Protein AF-A0A1S8WUV9-F1 (afdb_monomer)

pLDDT: mean 85.28, std 10.09, range [52.31, 95.44]

Nearest PDB structures (foldseek):
  9bz0-assembly1_f  TM=7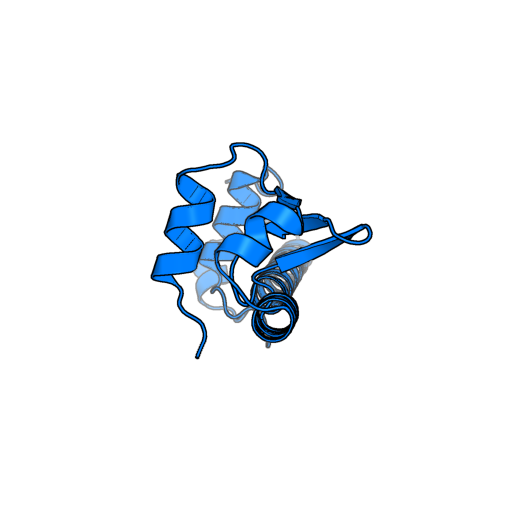.498E-01  e=1.099E-08  Homo sapiens
  9er2-assembly1_Q  TM=7.281E-01  e=6.781E-08  Homo sapiens
  8ycm-assembly1_A  TM=7.587E-01  e=2.654E-07  Homo sapiens
  9fd2-assembly1_g  TM=7.298E-01  e=7.507E-07  Homo sapiens
  8tew-assembly1_U  TM=1.871E-01  e=4.452E+00  Human herpesvirus 5 strain AD169

Secondary structure (DSSP, 8-state):
---HHHHHHHHHHT-SSSEEEHHHHHTT--HHHHHHHHHTTSEEEEETTEEEE--TTHHHHHHHHHHHHHHHHHHHHTSTTS---HHHHHTS---TT-TT-HHHHHHHHHHTTSS--

Mean predicted aligned error: 8.78 Å

Foldseek 3Di:
DDDPVVLVCCCPPPDPAQKDFQVVCVVPDDPVVVVVCCVQVQWDDPDVRMTGGDDGCVVLVVQLLVLLLVLVQVVLVPDPVSDDDPVRQQVDDSDPSVVVHNVVNVVVCCVVVVDDD

InterPro domains:
  IPR018865 Inactive serine/threonine-protein kinase 19-like [PF10494] (5-92)
  IPR018865 Inactive serine/threonine-protein kinase 19-like [PTHR15243] (5-115)

Solvent-accessible surface area (backbone atoms only — not comparable to full-atom values): 6836 Å² total; per-residue (Å²): 132,91,61,66,67,71,50,50,50,52,59,75,72,75,43,97,54,61,56,49,44,48,75,67,45,56,77,79,39,54,74,71,52,49,52,48,35,38,74,44,30,30,28,43,82,75,50,97,59,32,28,33,61,48,55,68,45,42,66,60,51,53,50,24,52,55,44,24,45,50,34,52,51,53,59,31,68,69,31,96,79,57,60,77,58,70,74,58,51,74,76,49,83,62,53,96,58,26,78,73,47,69,66,53,42,52,51,52,30,44,76,66,67,77,41,82,135

Structure (mmCIF, N/CA/C/O backbone):
data_AF-A0A1S8WUV9-F1
#
_entry.id   AF-A0A1S8WUV9-F1
#
loop_
_atom_site.group_PDB
_atom_site.id
_atom_site.type_symbol
_atom_site.label_atom_id
_atom_site.label_alt_id
_atom_site.label_comp_id
_atom_site.label_asym_id
_atom_site.label_entity_id
_atom_site.label_seq_id
_atom_site.pdbx_PDB_ins_code
_atom_site.Cartn_x
_atom_site.Cartn_y
_atom_site.Cartn_z
_atom_site.occupancy
_atom_site.B_iso_or_equiv
_atom_site.auth_seq_id
_atom_site.auth_comp_id
_atom_site.auth_asym_id
_atom_site.auth_atom_id
_atom_site.pdbx_PDB_model_num
ATOM 1 N N . MET A 1 1 ? 9.181 -14.902 -15.966 1.00 52.84 1 MET A N 1
ATOM 2 C CA . MET A 1 1 ? 9.145 -14.943 -14.488 1.00 52.84 1 MET A CA 1
ATOM 3 C C . MET A 1 1 ? 9.756 -13.646 -13.969 1.00 52.84 1 MET A C 1
ATOM 5 O O . MET A 1 1 ? 10.713 -13.187 -14.578 1.00 52.84 1 MET A O 1
ATOM 9 N N . PHE A 1 2 ? 9.156 -13.004 -12.962 1.00 62.50 2 PHE A N 1
ATOM 10 C CA . PHE A 1 2 ? 9.683 -11.765 -12.370 1.00 62.50 2 PHE A CA 1
ATOM 11 C C . PHE A 1 2 ? 10.893 -12.100 -11.487 1.00 62.50 2 PHE A C 1
ATOM 13 O O . PHE A 1 2 ? 10.764 -12.934 -10.595 1.00 62.50 2 PHE A O 1
ATOM 20 N N . ASP A 1 3 ? 12.041 -11.479 -11.757 1.00 77.94 3 ASP A N 1
ATOM 21 C CA . ASP A 1 3 ? 13.289 -11.677 -11.010 1.00 77.94 3 ASP A CA 1
ATOM 22 C C . ASP A 1 3 ? 13.454 -10.550 -9.978 1.00 77.94 3 ASP A C 1
ATOM 24 O O . ASP A 1 3 ? 13.805 -9.412 -10.309 1.00 77.94 3 ASP A O 1
ATOM 28 N N . SER A 1 4 ? 13.120 -10.859 -8.724 1.00 72.94 4 SER A N 1
ATOM 29 C CA . SER A 1 4 ? 13.114 -9.909 -7.609 1.00 72.94 4 SER A CA 1
ATOM 30 C C . SER A 1 4 ? 14.509 -9.472 -7.173 1.00 72.94 4 SER A C 1
ATOM 32 O O . SER A 1 4 ? 14.679 -8.330 -6.742 1.00 72.94 4 SER A O 1
ATOM 34 N N . GLU A 1 5 ? 15.504 -10.352 -7.272 1.00 78.12 5 GLU A N 1
ATOM 35 C CA . GLU A 1 5 ? 16.860 -10.064 -6.795 1.00 78.12 5 GLU A CA 1
ATOM 36 C C . GLU A 1 5 ? 17.554 -9.074 -7.726 1.00 78.12 5 GLU A C 1
ATOM 38 O O . GLU A 1 5 ? 18.085 -8.055 -7.278 1.00 78.12 5 GLU A O 1
ATOM 43 N N . ARG A 1 6 ? 17.433 -9.302 -9.039 1.00 75.81 6 ARG A N 1
ATOM 44 C CA . ARG A 1 6 ? 17.979 -8.404 -10.062 1.00 75.81 6 ARG A CA 1
ATOM 45 C C . ARG A 1 6 ? 17.316 -7.028 -10.064 1.00 75.81 6 ARG A C 1
ATOM 47 O O . ARG A 1 6 ? 17.963 -6.033 -10.370 1.00 75.81 6 ARG A O 1
ATOM 54 N N . PHE A 1 7 ? 16.027 -6.948 -9.737 1.00 68.62 7 PHE A N 1
ATOM 55 C CA . PHE A 1 7 ? 15.343 -5.662 -9.602 1.00 68.62 7 PHE A CA 1
ATOM 56 C C . PHE A 1 7 ? 15.867 -4.885 -8.389 1.00 68.62 7 PHE A C 1
ATOM 58 O O . PHE A 1 7 ? 16.201 -3.708 -8.505 1.00 68.62 7 PHE A O 1
ATOM 65 N N . THR A 1 8 ? 15.992 -5.559 -7.243 1.00 70.00 8 THR A N 1
ATOM 66 C CA . THR A 1 8 ? 16.409 -4.945 -5.975 1.00 70.00 8 THR A CA 1
ATOM 67 C C . THR A 1 8 ? 17.834 -4.391 -6.045 1.00 70.00 8 THR A C 1
ATOM 69 O O . THR A 1 8 ? 18.080 -3.298 -5.536 1.00 70.00 8 THR A O 1
ATOM 72 N N . SER A 1 9 ? 18.759 -5.074 -6.729 1.00 71.19 9 SER A N 1
ATOM 73 C CA . SER A 1 9 ? 20.134 -4.582 -6.898 1.00 71.19 9 SER A CA 1
ATOM 74 C C . SER A 1 9 ? 20.198 -3.246 -7.648 1.00 71.19 9 SER A C 1
ATOM 76 O O . SER A 1 9 ? 20.933 -2.352 -7.237 1.00 71.19 9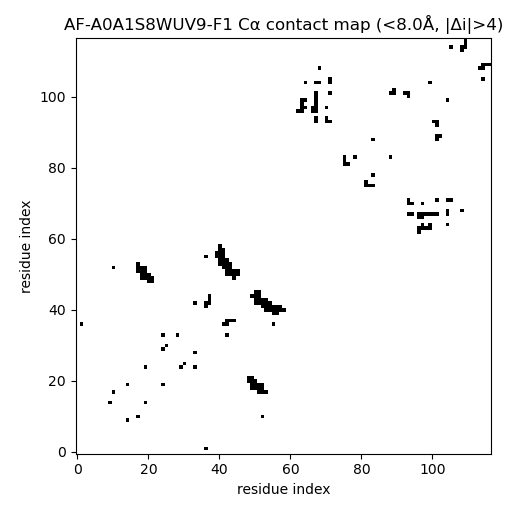 SER A O 1
ATOM 78 N N . ILE A 1 10 ? 19.366 -3.053 -8.676 1.00 68.94 10 ILE A N 1
ATOM 79 C CA . ILE A 1 10 ? 19.289 -1.798 -9.442 1.00 68.94 10 ILE A CA 1
ATOM 80 C C . ILE A 1 10 ? 18.740 -0.657 -8.579 1.00 68.94 10 ILE A C 1
ATOM 82 O O . ILE A 1 10 ? 19.283 0.448 -8.608 1.00 68.94 10 ILE A O 1
ATOM 86 N N . VAL A 1 11 ? 17.692 -0.923 -7.784 1.00 65.38 11 VAL A N 1
ATOM 87 C CA . VAL A 1 11 ? 17.104 0.077 -6.870 1.00 65.38 11 VAL A CA 1
ATOM 88 C C . VAL A 1 11 ? 18.134 0.570 -5.855 1.00 65.38 11 VAL A C 1
ATOM 90 O O . VAL A 1 11 ? 18.174 1.756 -5.541 1.00 65.38 11 VAL A O 1
ATOM 93 N N . LEU A 1 12 ? 18.955 -0.343 -5.332 1.00 64.31 12 LEU A N 1
ATOM 94 C CA . LEU A 1 12 ? 19.887 -0.050 -4.247 1.00 64.31 12 LEU A CA 1
ATOM 95 C C . LEU A 1 12 ? 21.223 0.535 -4.724 1.00 64.31 12 LEU A C 1
ATOM 97 O O . LEU A 1 12 ? 21.838 1.286 -3.970 1.00 64.31 12 LEU A O 1
ATOM 101 N N . MET A 1 13 ? 21.683 0.206 -5.938 1.00 60.97 13 MET A N 1
ATOM 102 C CA . MET A 1 13 ? 23.035 0.564 -6.386 1.00 60.97 13 MET A CA 1
ATOM 103 C C . MET A 1 13 ? 23.131 1.848 -7.220 1.00 60.97 13 MET A C 1
ATOM 105 O O . MET A 1 13 ? 24.174 2.493 -7.156 1.00 60.97 13 MET A O 1
ATOM 109 N N . GLU A 1 14 ? 22.101 2.257 -7.976 1.00 54.47 14 GLU A N 1
ATOM 110 C CA . GLU A 1 14 ? 22.301 3.304 -9.000 1.00 54.47 14 GLU A CA 1
ATOM 111 C C . GLU A 1 14 ? 21.500 4.603 -8.845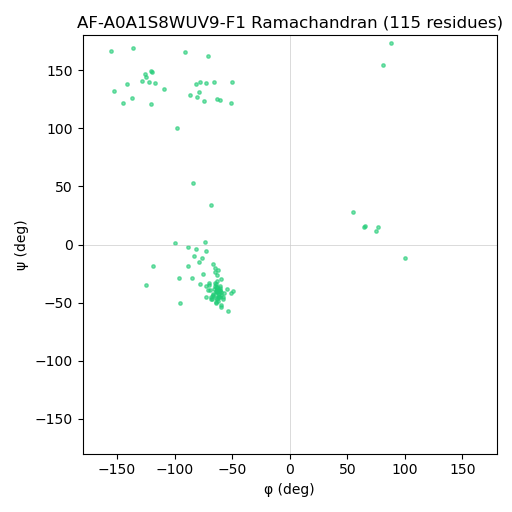 1.00 54.47 14 GLU A C 1
ATOM 113 O O . GLU A 1 14 ? 21.932 5.608 -9.410 1.00 54.47 14 GLU A O 1
ATOM 118 N N . GLN A 1 15 ? 20.407 4.681 -8.072 1.00 53.31 15 GLN A N 1
ATOM 119 C CA . GLN A 1 15 ? 19.710 5.964 -7.896 1.00 53.31 15 GLN A CA 1
ATOM 120 C C . GLN A 1 15 ? 19.112 6.196 -6.502 1.00 53.31 15 GLN A C 1
ATOM 122 O O . GLN A 1 15 ? 18.188 5.518 -6.068 1.00 53.31 15 GLN A O 1
ATOM 127 N N . ARG A 1 16 ? 19.547 7.286 -5.849 1.00 52.31 16 ARG A N 1
ATOM 128 C CA . ARG A 1 16 ? 18.822 7.899 -4.715 1.00 52.31 16 ARG A CA 1
ATOM 129 C C . ARG A 1 16 ? 17.460 8.474 -5.124 1.00 52.31 16 ARG A C 1
ATOM 131 O O . ARG A 1 16 ? 16.600 8.676 -4.273 1.00 52.31 16 ARG A O 1
ATOM 138 N N . ALA A 1 17 ? 17.262 8.749 -6.412 1.00 58.31 17 ALA A N 1
ATOM 139 C CA . ALA A 1 17 ? 15.951 9.049 -6.963 1.00 58.31 17 ALA A CA 1
ATOM 140 C C . ALA A 1 17 ? 15.273 7.725 -7.337 1.00 58.31 17 ALA A C 1
ATOM 142 O O . ALA A 1 17 ? 15.846 6.924 -8.057 1.00 58.31 17 ALA A O 1
ATOM 143 N N . LEU A 1 18 ? 14.042 7.483 -6.888 1.00 76.69 18 LEU A N 1
ATOM 144 C CA . LEU A 1 18 ? 13.271 6.268 -7.203 1.00 76.69 18 LEU A CA 1
ATOM 145 C C . LEU A 1 18 ? 12.842 6.198 -8.687 1.00 76.69 18 LEU A C 1
ATOM 147 O O . LEU A 1 18 ? 11.743 5.754 -8.983 1.00 76.69 18 LEU A O 1
ATOM 151 N N . CYS A 1 19 ? 13.644 6.693 -9.629 1.00 83.69 19 CYS A N 1
ATOM 152 C CA . CYS A 1 19 ? 13.313 6.953 -11.024 1.00 83.69 19 CYS A CA 1
ATOM 153 C C . CYS A 1 19 ? 14.308 6.231 -11.941 1.00 83.69 19 CYS A C 1
ATOM 155 O O . CYS A 1 19 ? 15.483 6.155 -11.632 1.00 83.69 19 CYS A O 1
ATOM 157 N N . VAL A 1 20 ? 13.885 5.715 -13.092 1.00 87.06 20 VAL A N 1
ATOM 158 C CA . VAL A 1 20 ? 14.799 5.120 -14.082 1.00 87.06 20 VAL A CA 1
ATOM 159 C C . VAL A 1 20 ? 14.328 5.484 -15.483 1.00 87.06 20 VAL A C 1
ATOM 161 O O . VAL A 1 20 ? 13.129 5.485 -15.774 1.00 87.06 20 VAL A O 1
ATOM 164 N N . ASN A 1 21 ? 15.273 5.837 -16.353 1.00 90.31 21 ASN A N 1
ATOM 165 C CA . ASN A 1 21 ? 15.007 6.165 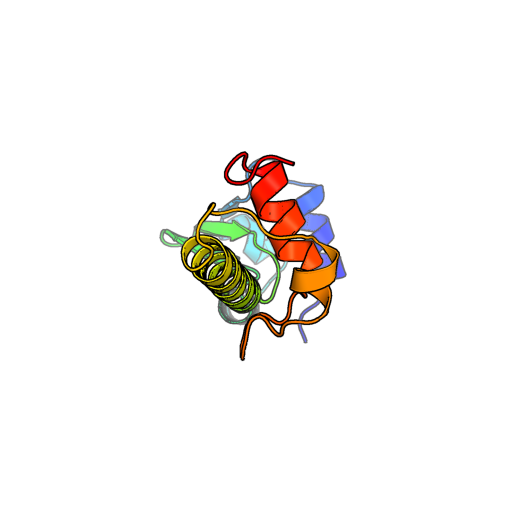-17.750 1.00 90.31 21 ASN A CA 1
ATOM 166 C C . ASN A 1 21 ? 15.117 4.922 -18.657 1.00 90.31 21 ASN A C 1
ATOM 168 O O . ASN A 1 21 ? 15.650 3.877 -18.275 1.00 90.31 21 ASN A O 1
ATOM 172 N N . LYS A 1 22 ? 14.610 5.041 -19.888 1.00 90.38 22 LYS A N 1
ATOM 173 C CA . LYS A 1 22 ? 14.569 3.933 -20.853 1.00 90.38 22 LYS A CA 1
ATOM 174 C C . LYS A 1 22 ? 15.952 3.409 -21.210 1.00 90.38 22 LYS A C 1
ATOM 176 O O . LYS A 1 22 ? 16.128 2.198 -21.274 1.00 90.38 22 LYS A O 1
ATOM 181 N N . SER A 1 23 ? 16.926 4.292 -21.419 1.00 90.69 23 SER A N 1
ATOM 182 C CA . SER A 1 23 ? 18.278 3.884 -21.804 1.00 90.69 23 SER A CA 1
ATOM 183 C C . SER A 1 23 ? 18.959 3.050 -20.720 1.00 90.69 23 SER A C 1
ATOM 185 O O . SER A 1 23 ? 19.632 2.082 -21.055 1.00 90.69 23 SER A O 1
ATOM 187 N N . THR A 1 24 ? 18.745 3.354 -19.437 1.00 89.56 24 THR A N 1
ATOM 188 C CA . THR A 1 24 ? 19.237 2.530 -18.325 1.00 89.56 24 THR A CA 1
ATOM 189 C C . THR A 1 24 ? 18.514 1.186 -18.255 1.00 89.56 24 THR A C 1
ATOM 191 O O . THR A 1 24 ? 19.177 0.159 -18.141 1.00 89.56 24 THR A O 1
ATOM 194 N N . LEU A 1 25 ? 17.180 1.152 -18.379 1.00 90.06 25 LEU A N 1
ATOM 195 C CA . LEU A 1 25 ? 16.433 -0.114 -18.337 1.00 90.06 25 LEU A CA 1
ATOM 196 C C . LEU A 1 25 ? 16.802 -1.053 -19.489 1.00 90.06 25 LEU A C 1
ATOM 198 O O . LEU A 1 25 ? 16.958 -2.250 -19.260 1.00 90.06 25 LEU A O 1
ATOM 202 N N . LEU A 1 26 ? 16.994 -0.516 -20.697 1.00 91.81 26 LEU A N 1
ATOM 203 C CA . LEU A 1 26 ? 17.333 -1.303 -21.886 1.00 91.81 26 LEU A CA 1
ATOM 204 C C . LEU A 1 26 ? 18.717 -1.966 -21.826 1.00 91.81 26 LEU A C 1
ATOM 206 O O . LEU A 1 26 ? 18.957 -2.910 -22.571 1.00 91.81 26 LEU A O 1
ATOM 210 N N . LYS A 1 27 ? 19.614 -1.537 -20.925 1.00 92.31 27 LYS A N 1
ATOM 211 C CA . LYS A 1 27 ? 20.879 -2.256 -20.670 1.00 92.31 27 LYS A CA 1
ATOM 212 C C . LYS A 1 27 ? 20.647 -3.649 -20.078 1.00 92.31 27 LYS A C 1
ATOM 214 O O . LYS A 1 27 ? 21.503 -4.519 -20.192 1.00 92.31 27 LYS A O 1
ATOM 219 N N . THR A 1 28 ? 19.500 -3.845 -19.431 1.00 90.88 28 THR A N 1
ATOM 220 C CA . THR A 1 28 ? 19.239 -4.987 -18.549 1.00 90.88 28 THR A CA 1
ATOM 221 C C . THR A 1 28 ? 17.982 -5.760 -18.956 1.00 90.88 28 THR A C 1
ATOM 223 O O . THR A 1 28 ? 17.962 -6.987 -18.826 1.00 90.88 28 THR A O 1
ATOM 226 N N . PHE A 1 29 ? 16.954 -5.067 -19.454 1.00 91.81 29 PHE A N 1
ATOM 227 C CA . PHE A 1 29 ? 15.629 -5.606 -19.758 1.00 91.81 29 PHE A CA 1
ATOM 228 C C . PHE A 1 29 ? 15.189 -5.264 -21.185 1.00 91.81 29 PHE A C 1
ATOM 230 O O . PHE A 1 29 ? 15.370 -4.137 -21.642 1.00 91.81 29 PHE A O 1
ATOM 237 N N . SER A 1 30 ? 14.540 -6.209 -21.867 1.00 94.69 30 SER A N 1
ATOM 238 C CA . SER A 1 30 ? 13.865 -5.944 -23.146 1.00 94.69 30 SER A CA 1
ATOM 239 C C . SER A 1 30 ? 12.605 -5.087 -22.960 1.00 94.69 30 SER A C 1
ATOM 241 O O . SER A 1 30 ? 12.027 -5.056 -21.872 1.00 94.69 30 SER A O 1
ATOM 243 N N . ASP A 1 31 ? 12.095 -4.460 -24.028 1.00 92.94 31 ASP A N 1
ATOM 244 C CA . ASP A 1 31 ? 10.822 -3.718 -23.969 1.00 92.94 31 ASP A CA 1
ATOM 245 C C . ASP A 1 31 ? 9.661 -4.588 -23.438 1.00 92.94 31 ASP A C 1
ATOM 247 O O . ASP A 1 31 ? 8.871 -4.124 -22.617 1.00 92.94 31 ASP A O 1
ATOM 251 N N . THR A 1 32 ? 9.593 -5.873 -23.811 1.00 94.56 32 THR A N 1
ATOM 252 C CA . THR A 1 32 ? 8.569 -6.814 -23.309 1.00 94.56 32 THR A CA 1
ATOM 253 C C . THR A 1 32 ? 8.697 -7.089 -21.807 1.00 94.56 32 THR A C 1
ATOM 255 O O . THR A 1 32 ? 7.695 -7.173 -21.088 1.00 94.56 32 THR A O 1
ATOM 258 N N . GLN A 1 33 ? 9.927 -7.185 -21.297 1.00 93.25 33 GLN A N 1
ATOM 259 C CA . GLN A 1 33 ? 10.191 -7.321 -19.865 1.00 93.25 33 GLN A CA 1
ATOM 260 C C . GLN A 1 33 ? 9.859 -6.027 -19.117 1.00 93.25 33 GLN A C 1
ATOM 262 O O . GLN A 1 33 ? 9.254 -6.092 -18.049 1.00 93.25 33 GLN A O 1
ATOM 267 N N . ILE A 1 34 ? 10.152 -4.858 -19.695 1.00 91.81 34 ILE A N 1
ATOM 268 C CA . ILE A 1 34 ? 9.751 -3.557 -19.139 1.00 91.81 34 ILE A CA 1
ATOM 269 C C . ILE A 1 34 ? 8.222 -3.469 -19.044 1.00 91.81 34 ILE A C 1
ATOM 271 O O . ILE A 1 34 ? 7.700 -3.098 -17.994 1.00 91.81 34 ILE A O 1
ATOM 275 N N . THR A 1 35 ? 7.480 -3.880 -20.080 1.00 91.19 35 THR A N 1
ATOM 276 C CA . THR A 1 35 ? 6.009 -3.964 -20.017 1.00 91.19 35 THR A CA 1
ATOM 277 C C . THR A 1 35 ? 5.542 -4.874 -18.880 1.00 91.19 35 THR A C 1
ATOM 279 O O . THR A 1 35 ? 4.632 -4.507 -18.139 1.00 91.19 35 THR A O 1
ATOM 282 N N . THR A 1 36 ? 6.196 -6.021 -18.684 1.00 90.69 36 THR A N 1
ATOM 283 C CA . THR A 1 36 ? 5.872 -6.951 -17.589 1.00 90.69 36 THR A CA 1
ATOM 284 C C . THR A 1 36 ? 6.129 -6.325 -16.213 1.00 90.69 36 THR A C 1
ATOM 286 O O . THR A 1 36 ? 5.319 -6.490 -15.302 1.00 90.69 36 THR A O 1
ATOM 289 N N . LEU A 1 37 ? 7.223 -5.570 -16.053 1.00 88.81 37 LEU A N 1
ATOM 290 C CA . LEU A 1 37 ? 7.539 -4.836 -14.821 1.00 88.81 37 LEU A CA 1
ATOM 291 C C . LEU A 1 37 ? 6.514 -3.732 -14.523 1.00 88.81 37 LEU A C 1
ATOM 293 O O . LEU A 1 37 ? 6.165 -3.508 -13.365 1.00 88.81 37 LEU A O 1
ATOM 297 N N . VAL A 1 38 ? 5.994 -3.066 -15.557 1.00 88.06 38 VAL A N 1
ATOM 298 C CA . VAL A 1 38 ? 4.901 -2.095 -15.405 1.00 88.06 38 VAL A CA 1
ATOM 299 C C . VAL A 1 38 ? 3.607 -2.795 -14.987 1.00 88.06 38 VAL A C 1
ATOM 301 O O . VAL A 1 38 ? 2.955 -2.381 -14.031 1.00 88.06 38 VAL A O 1
ATOM 304 N N . GLN A 1 39 ? 3.252 -3.898 -15.648 1.00 85.69 39 GLN A N 1
ATOM 305 C CA . GLN A 1 39 ? 2.044 -4.671 -15.336 1.00 85.69 39 GLN A CA 1
ATOM 306 C C . GLN A 1 39 ? 2.079 -5.292 -13.933 1.00 85.69 39 GLN A C 1
ATOM 308 O O . GLN A 1 39 ? 1.046 -5.374 -13.269 1.00 85.69 39 GLN A O 1
ATOM 313 N N . SER A 1 40 ? 3.256 -5.699 -13.448 1.00 85.06 40 SER A N 1
ATOM 314 C CA . SER A 1 40 ? 3.425 -6.214 -12.084 1.00 85.06 40 SER A CA 1
ATOM 315 C C . SER A 1 40 ? 3.417 -5.113 -11.015 1.00 85.06 40 SER A C 1
ATOM 317 O O . SER A 1 40 ? 3.323 -5.409 -9.819 1.00 85.06 40 SER A O 1
ATOM 319 N N . GLY A 1 41 ? 3.495 -3.844 -11.428 1.00 81.75 41 GLY A N 1
ATOM 320 C CA . GLY A 1 41 ? 3.598 -2.689 -10.545 1.00 81.75 41 GLY A CA 1
ATOM 321 C C . GLY A 1 41 ? 4.989 -2.490 -9.944 1.00 81.75 41 GLY A C 1
ATOM 322 O O . GLY A 1 41 ? 5.112 -1.735 -8.986 1.00 81.75 41 GLY A O 1
ATOM 323 N N . ALA A 1 42 ? 6.023 -3.151 -10.473 1.00 86.00 42 ALA A N 1
ATOM 324 C CA . ALA A 1 42 ? 7.419 -2.878 -10.125 1.00 86.00 42 ALA A CA 1
ATOM 325 C C . ALA A 1 42 ? 7.932 -1.579 -10.781 1.00 86.00 42 ALA A C 1
ATOM 327 O O . ALA A 1 42 ? 8.835 -0.929 -10.262 1.00 86.00 42 ALA A O 1
ATOM 328 N N . LEU A 1 43 ? 7.329 -1.170 -11.903 1.00 88.12 43 LEU A N 1
ATOM 329 C CA . LEU A 1 43 ? 7.541 0.137 -12.524 1.00 88.12 43 LEU A CA 1
ATOM 330 C C . LEU A 1 43 ? 6.217 0.897 -12.651 1.00 88.12 43 LEU A C 1
ATOM 332 O O . LEU A 1 43 ? 5.194 0.328 -13.020 1.00 88.12 43 LEU A O 1
ATOM 336 N N . THR A 1 44 ? 6.241 2.204 -12.403 1.00 87.31 44 THR A N 1
ATOM 337 C CA . THR A 1 44 ? 5.095 3.101 -12.619 1.00 87.31 44 THR A CA 1
ATOM 338 C C . THR A 1 44 ? 5.475 4.187 -13.618 1.00 87.31 44 THR A C 1
ATOM 340 O O . THR A 1 44 ? 6.418 4.938 -13.386 1.00 87.31 44 THR A O 1
ATOM 343 N N . THR A 1 45 ? 4.763 4.293 -14.741 1.00 85.00 45 THR A N 1
ATOM 344 C CA . THR A 1 45 ? 5.069 5.287 -15.783 1.00 85.00 45 THR A CA 1
ATOM 345 C C . THR A 1 45 ? 4.910 6.710 -15.245 1.00 85.00 45 THR A C 1
ATOM 347 O O . THR A 1 45 ? 3.846 7.068 -14.745 1.00 85.00 45 THR A O 1
ATOM 350 N N . ARG A 1 46 ? 5.959 7.533 -15.371 1.00 82.19 46 ARG A N 1
ATOM 351 C CA . ARG A 1 46 ? 5.916 8.971 -15.057 1.00 82.19 46 ARG A CA 1
ATOM 352 C C . ARG A 1 46 ? 5.654 9.791 -16.316 1.00 82.19 46 ARG A C 1
ATOM 354 O O . ARG A 1 46 ? 4.792 10.661 -16.339 1.00 82.19 46 ARG A O 1
ATOM 361 N N . THR A 1 47 ? 6.437 9.530 -17.356 1.00 84.06 47 THR A N 1
ATOM 362 C CA . THR A 1 47 ? 6.386 10.184 -18.672 1.00 84.06 47 THR A CA 1
ATOM 363 C C . THR A 1 47 ? 6.980 9.210 -19.692 1.00 84.06 47 THR A C 1
ATOM 365 O O . THR A 1 47 ? 7.578 8.207 -19.300 1.00 84.06 47 THR A O 1
ATOM 368 N N . SER A 1 48 ? 6.807 9.452 -20.993 1.00 83.31 48 SER A N 1
ATOM 369 C CA . SER A 1 48 ? 7.385 8.587 -22.029 1.00 83.31 48 SER A CA 1
ATOM 370 C C . SER A 1 48 ? 8.884 8.356 -21.787 1.00 83.31 48 SER A C 1
ATOM 372 O O . SER A 1 48 ? 9.655 9.306 -21.676 1.00 83.31 48 SER A O 1
ATOM 374 N N . GLY A 1 49 ? 9.280 7.087 -21.651 1.00 85.12 49 GLY A N 1
ATOM 375 C CA . GLY A 1 49 ? 10.670 6.694 -21.412 1.00 85.12 49 GLY A CA 1
ATOM 376 C C . GLY A 1 49 ? 11.203 6.931 -19.992 1.00 85.12 49 GLY A C 1
ATOM 377 O O . GLY A 1 49 ? 12.413 6.813 -19.793 1.00 85.12 49 GLY A O 1
ATOM 378 N N . LEU A 1 50 ? 10.344 7.249 -19.017 1.00 88.62 50 LEU A N 1
ATOM 379 C CA . LEU A 1 50 ? 10.723 7.490 -17.623 1.00 88.62 50 LEU A CA 1
ATOM 380 C C . LEU A 1 50 ? 9.736 6.820 -16.654 1.00 88.62 50 LEU A C 1
ATOM 382 O O . LEU A 1 50 ? 8.528 7.076 -16.696 1.00 88.62 50 LEU A O 1
ATOM 386 N N . TRP A 1 51 ? 10.256 6.002 -15.739 1.00 90.81 51 TRP A N 1
ATOM 387 C CA . TRP A 1 51 ? 9.460 5.244 -14.771 1.00 90.81 51 TRP A CA 1
ATOM 388 C C . TRP A 1 51 ? 9.911 5.507 -13.342 1.00 90.81 51 TRP A C 1
ATOM 390 O O . TRP A 1 51 ? 11.097 5.680 -13.082 1.00 90.81 51 TRP A O 1
ATOM 400 N N . TRP A 1 52 ? 8.966 5.475 -12.410 1.00 88.12 52 TRP A N 1
ATOM 401 C CA . TRP A 1 52 ? 9.255 5.285 -10.998 1.00 88.12 52 TRP A CA 1
ATOM 402 C C . TRP A 1 52 ? 9.459 3.801 -10.703 1.00 88.12 52 TRP A C 1
ATOM 404 O O . TRP A 1 52 ? 8.705 2.956 -11.185 1.00 88.12 52 TRP A O 1
ATOM 414 N N . VAL A 1 53 ? 10.456 3.505 -9.887 1.00 86.06 53 VAL A N 1
ATOM 415 C CA . VAL A 1 53 ? 10.731 2.202 -9.297 1.00 86.06 53 VAL A CA 1
ATOM 416 C C . VAL A 1 53 ? 9.811 2.018 -8.098 1.00 86.06 53 VAL A C 1
ATOM 418 O O . VAL A 1 53 ? 9.764 2.860 -7.200 1.00 86.06 53 VAL A O 1
ATOM 421 N N . SER A 1 54 ? 9.078 0.914 -8.076 1.00 79.69 54 SER A N 1
ATOM 422 C CA . SER A 1 54 ? 8.160 0.565 -6.996 1.00 79.69 54 SER A CA 1
ATOM 423 C C . SER A 1 54 ? 8.272 -0.905 -6.608 1.00 79.69 54 SER A C 1
ATOM 425 O O . SER A 1 54 ? 8.905 -1.712 -7.279 1.00 79.69 54 SER A O 1
ATOM 427 N N . SER A 1 55 ? 7.648 -1.270 -5.491 1.00 75.19 55 SER A N 1
ATOM 428 C CA . SER A 1 55 ? 7.550 -2.672 -5.088 1.00 75.19 55 SER A CA 1
ATOM 429 C C . SER A 1 55 ? 6.554 -3.424 -5.984 1.00 75.19 55 SER A C 1
ATOM 431 O O . SER A 1 55 ? 5.478 -2.887 -6.275 1.00 75.19 55 SER A O 1
ATOM 433 N N . PRO A 1 56 ? 6.843 -4.670 -6.395 1.00 72.75 56 PRO A N 1
ATOM 434 C CA . PRO A 1 56 ? 5.858 -5.526 -7.043 1.00 72.75 56 PRO A CA 1
ATOM 435 C C . PRO A 1 56 ? 4.561 -5.565 -6.238 1.00 72.75 56 PRO A C 1
ATOM 437 O O . PRO A 1 56 ? 4.567 -5.649 -5.012 1.00 72.75 56 PRO A O 1
ATOM 440 N N . CYS A 1 57 ? 3.423 -5.536 -6.925 1.00 76.62 57 CYS A N 1
ATOM 441 C CA . CYS A 1 57 ? 2.104 -5.531 -6.291 1.00 76.62 57 CYS A CA 1
ATOM 442 C C . CYS A 1 57 ? 1.797 -4.285 -5.438 1.00 76.62 57 CYS A C 1
ATOM 444 O O . CYS A 1 57 ? 0.805 -4.31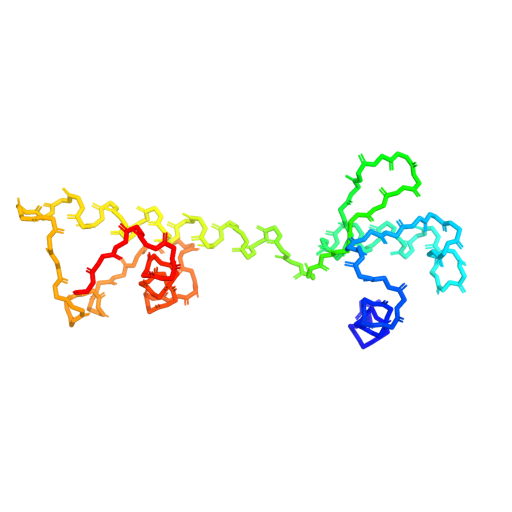8 -4.701 1.00 76.62 57 CYS A O 1
ATOM 446 N N . LEU A 1 58 ? 2.555 -3.183 -5.560 1.00 77.75 58 LEU A N 1
ATOM 447 C CA . LEU A 1 58 ? 2.314 -1.941 -4.812 1.00 77.75 58 LEU A CA 1
ATOM 448 C C . LEU A 1 58 ? 0.851 -1.490 -4.898 1.00 77.75 58 LEU A C 1
ATOM 450 O O . LEU A 1 58 ? 0.273 -1.106 -3.890 1.00 77.75 58 LEU A O 1
ATOM 454 N N . GLY A 1 59 ? 0.206 -1.605 -6.062 1.00 79.25 59 GLY A N 1
ATOM 455 C CA . GLY A 1 59 ? -1.216 -1.276 -6.207 1.00 79.25 59 GLY A CA 1
ATOM 456 C C . GLY A 1 59 ? -2.136 -2.109 -5.301 1.00 79.25 59 GLY A C 1
ATOM 457 O O . GLY A 1 59 ? -3.026 -1.559 -4.649 1.00 79.25 59 GLY A O 1
ATOM 458 N N . ARG A 1 60 ? -1.899 -3.427 -5.198 1.00 84.38 60 ARG A N 1
ATOM 459 C CA . ARG A 1 60 ? -2.656 -4.316 -4.296 1.00 84.38 60 ARG A CA 1
ATOM 460 C C . ARG A 1 60 ? -2.382 -3.977 -2.836 1.00 84.38 60 ARG A C 1
ATOM 462 O O . ARG A 1 60 ? -3.326 -3.872 -2.054 1.00 84.38 60 ARG A O 1
ATOM 469 N N . PHE A 1 61 ? -1.116 -3.741 -2.499 1.00 86.44 61 PHE A N 1
ATOM 470 C CA . PHE A 1 61 ? -0.714 -3.308 -1.167 1.00 86.44 61 PHE A CA 1
ATOM 471 C C . PHE A 1 61 ? -1.383 -1.980 -0.780 1.00 86.44 61 PHE A C 1
ATOM 473 O O . PHE A 1 61 ? -2.053 -1.913 0.244 1.00 86.44 61 PHE A O 1
ATOM 480 N N . LEU A 1 62 ? -1.298 -0.946 -1.623 1.00 88.12 62 LEU A N 1
ATOM 481 C CA . LEU A 1 62 ? -1.898 0.368 -1.375 1.00 88.12 62 LEU A CA 1
ATOM 482 C C . LEU A 1 62 ? -3.417 0.283 -1.226 1.00 88.12 62 LEU A C 1
ATOM 484 O O . LEU A 1 62 ? -3.996 0.993 -0.401 1.00 88.12 62 LEU A O 1
ATOM 488 N N . LYS A 1 63 ? -4.076 -0.587 -2.000 1.00 90.56 63 LYS A N 1
ATOM 489 C CA . LYS A 1 63 ? -5.512 -0.841 -1.861 1.00 90.56 63 LYS A CA 1
ATOM 490 C C . LYS A 1 63 ? -5.834 -1.451 -0.496 1.00 90.56 63 LYS A C 1
ATOM 492 O O . LYS A 1 63 ? -6.724 -0.940 0.185 1.00 90.56 63 LYS A O 1
ATOM 497 N N . ALA A 1 64 ? -5.114 -2.495 -0.084 1.00 91.94 64 ALA A N 1
ATOM 498 C CA . ALA A 1 64 ? -5.297 -3.124 1.224 1.00 91.94 64 ALA A CA 1
ATOM 499 C C . ALA A 1 64 ? -5.009 -2.142 2.371 1.00 91.94 64 ALA A C 1
ATOM 501 O O . ALA A 1 64 ? -5.823 -1.990 3.284 1.00 91.94 64 ALA A O 1
ATOM 502 N N . TYR A 1 65 ? -3.908 -1.395 2.257 1.00 92.81 65 TYR A N 1
ATOM 503 C CA . TYR A 1 65 ? -3.500 -0.350 3.186 1.00 92.81 65 TYR A CA 1
ATOM 504 C C . TYR A 1 65 ? -4.604 0.690 3.404 1.00 92.81 65 TYR A C 1
ATOM 506 O O . TYR A 1 65 ? -5.079 0.871 4.526 1.00 92.81 65 TYR A O 1
ATOM 514 N N . LYS A 1 66 ? -5.075 1.324 2.322 1.00 93.75 66 LYS A N 1
ATOM 515 C CA . LYS A 1 66 ? -6.125 2.352 2.382 1.00 93.75 66 LYS A CA 1
ATOM 516 C C . LYS A 1 66 ? -7.453 1.796 2.892 1.00 93.75 66 LYS A C 1
ATOM 518 O O . LYS A 1 66 ? -8.168 2.498 3.605 1.00 93.75 66 LYS A O 1
ATOM 523 N N . THR A 1 67 ? -7.792 0.558 2.532 1.00 95.44 67 THR A N 1
ATOM 524 C CA . THR A 1 67 ? -9.035 -0.089 2.976 1.00 95.44 67 THR A CA 1
ATOM 525 C C . THR A 1 67 ? -9.036 -0.273 4.490 1.00 95.44 67 THR A C 1
ATOM 527 O O . THR A 1 67 ? -9.970 0.180 5.151 1.00 95.44 67 THR A O 1
ATOM 530 N N . GLY A 1 68 ? -7.971 -0.845 5.059 1.00 94.62 68 GLY A N 1
ATOM 531 C CA . GLY A 1 68 ? -7.899 -1.060 6.504 1.00 94.62 68 GLY A CA 1
ATOM 532 C C . GLY A 1 68 ? -7.750 0.224 7.323 1.00 94.62 68 GLY A C 1
ATOM 533 O O . GLY A 1 68 ? -8.391 0.343 8.363 1.00 94.62 68 GLY A O 1
ATOM 534 N N . GLN A 1 69 ? -7.025 1.232 6.821 1.00 94.38 69 GLN A N 1
ATOM 535 C CA . GLN A 1 69 ? -6.964 2.568 7.443 1.00 94.38 69 GLN A CA 1
ATOM 536 C C . GLN A 1 69 ? -8.359 3.202 7.562 1.00 94.38 69 GLN A C 1
ATOM 538 O O . GLN A 1 69 ? -8.767 3.683 8.619 1.00 94.38 69 GLN A O 1
ATOM 543 N N . ARG A 1 70 ? -9.147 3.157 6.479 1.00 94.31 70 ARG A N 1
ATOM 544 C CA . ARG A 1 70 ? -10.525 3.670 6.484 1.00 94.31 70 ARG A CA 1
ATOM 545 C C . ARG A 1 70 ? -11.424 2.882 7.432 1.00 94.31 70 ARG A C 1
ATOM 547 O O . ARG A 1 70 ? -12.232 3.497 8.124 1.00 94.31 70 ARG A O 1
ATOM 554 N N . ALA A 1 71 ? -11.292 1.557 7.463 1.00 94.38 71 ALA A N 1
ATOM 555 C CA . ALA A 1 71 ? -12.085 0.695 8.335 1.00 94.38 71 ALA A CA 1
ATOM 556 C C . ALA A 1 71 ? -11.799 0.958 9.821 1.00 94.38 71 ALA A C 1
ATOM 558 O O . ALA A 1 71 ? -12.735 1.139 10.601 1.00 94.38 71 ALA A O 1
ATOM 559 N N . LEU A 1 72 ? -10.522 1.060 10.200 1.00 93.56 72 LEU A N 1
ATOM 560 C CA . LEU A 1 72 ? -10.108 1.332 11.575 1.00 93.56 72 LEU A CA 1
ATOM 561 C C . LEU A 1 72 ? -10.593 2.711 12.044 1.00 93.56 72 LEU A C 1
ATOM 563 O O . LEU A 1 72 ? -11.226 2.818 13.094 1.00 93.56 72 LEU A O 1
ATOM 567 N N . LEU A 1 73 ? -10.407 3.755 11.228 1.00 91.94 73 LEU A N 1
ATOM 568 C CA . LEU A 1 73 ? -10.942 5.086 11.535 1.00 91.94 73 LEU A CA 1
ATOM 569 C C . LEU A 1 73 ? -12.470 5.103 11.626 1.00 91.94 73 LEU A C 1
ATOM 571 O O . LEU A 1 73 ? -13.024 5.778 12.491 1.00 91.94 73 LEU A O 1
ATOM 575 N N . ALA A 1 74 ? -13.173 4.389 10.744 1.00 92.06 74 ALA A N 1
ATOM 576 C CA . ALA A 1 74 ? -14.630 4.296 10.807 1.00 92.06 74 ALA A CA 1
ATOM 577 C C . ALA A 1 74 ? -15.093 3.614 12.102 1.00 92.06 74 ALA A C 1
ATOM 579 O O . ALA A 1 74 ? -16.059 4.064 12.716 1.00 92.06 74 ALA A O 1
ATOM 580 N N . MET A 1 75 ? -14.392 2.567 12.539 1.00 91.56 75 MET A N 1
ATOM 581 C CA . MET A 1 75 ? -14.669 1.888 13.801 1.00 91.56 75 MET A CA 1
ATOM 582 C C . MET A 1 75 ? -14.475 2.816 15.005 1.00 91.56 75 MET A C 1
ATOM 584 O O . MET A 1 75 ? -15.334 2.846 15.890 1.00 91.56 75 MET A O 1
ATOM 588 N N . LEU A 1 76 ? -13.393 3.598 15.011 1.00 91.50 76 LEU A N 1
ATOM 589 C CA . LEU A 1 76 ? -13.097 4.553 16.077 1.00 91.50 76 LEU A CA 1
ATOM 590 C C . LEU A 1 76 ? -14.121 5.693 16.127 1.00 91.50 76 LEU A C 1
ATOM 592 O O . LEU A 1 76 ? -14.644 6.015 17.188 1.00 91.50 76 LEU A O 1
ATOM 596 N N . ARG A 1 77 ? -14.482 6.260 14.969 1.00 91.06 77 ARG A N 1
ATOM 597 C CA . ARG A 1 77 ? -15.464 7.356 14.864 1.00 91.06 77 ARG A CA 1
ATOM 598 C C . ARG A 1 77 ? -16.865 6.982 15.347 1.00 91.06 77 ARG A C 1
ATOM 600 O O . ARG A 1 77 ? -17.638 7.874 15.668 1.00 91.06 77 ARG A O 1
ATOM 607 N N . ARG A 1 78 ? -17.198 5.688 15.380 1.00 91.56 78 ARG A N 1
ATOM 608 C CA . ARG A 1 78 ? -18.466 5.181 15.930 1.00 91.56 78 ARG A CA 1
ATOM 609 C C . ARG A 1 78 ? -18.473 5.112 17.459 1.00 91.56 78 ARG A C 1
ATOM 611 O O . ARG A 1 78 ? -19.541 4.942 18.035 1.00 91.56 78 ARG A O 1
ATOM 618 N N . GLN A 1 79 ? -17.316 5.192 18.115 1.00 92.25 79 GLN A N 1
ATOM 619 C CA . GLN A 1 79 ? -17.244 5.161 19.574 1.00 92.25 79 GLN A CA 1
ATOM 620 C C . GLN A 1 79 ? -17.640 6.523 20.145 1.00 92.25 79 GLN A C 1
ATOM 622 O O . GLN A 1 79 ? -17.216 7.556 19.627 1.00 92.25 79 GLN A O 1
ATOM 627 N N . ARG A 1 80 ? -18.402 6.528 21.249 1.00 92.06 80 ARG A N 1
ATOM 628 C CA . ARG A 1 80 ? -18.886 7.756 21.911 1.00 92.06 80 ARG A CA 1
ATOM 629 C C . ARG A 1 80 ? -17.760 8.753 22.190 1.00 92.06 80 ARG A C 1
ATOM 631 O O . ARG A 1 80 ? -17.931 9.946 21.974 1.00 92.06 80 ARG A O 1
ATOM 638 N N . PHE A 1 81 ? -16.620 8.242 22.641 1.00 93.00 81 PHE A N 1
ATOM 639 C CA . PHE A 1 81 ? -15.460 9.047 23.020 1.00 93.00 81 PHE A CA 1
ATOM 640 C C . PHE A 1 81 ? -14.376 9.107 21.946 1.00 93.00 81 PHE A C 1
ATOM 642 O O . PHE A 1 81 ? -13.355 9.742 22.156 1.00 93.00 81 PHE A O 1
ATOM 649 N N . LYS A 1 82 ? -14.589 8.473 20.783 1.00 91.19 82 LYS A N 1
ATOM 650 C CA . LYS A 1 82 ? -13.557 8.307 19.741 1.00 91.19 82 LYS A CA 1
ATOM 65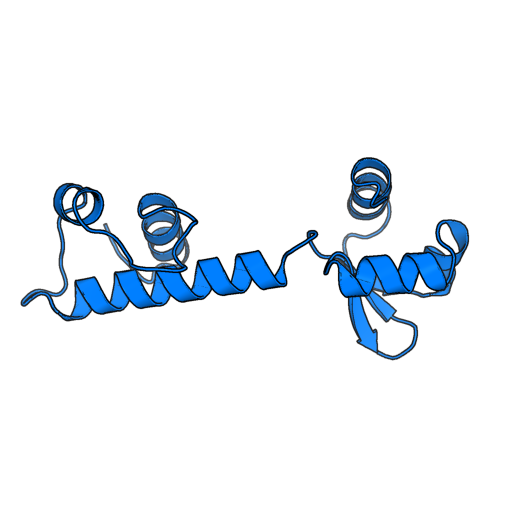1 C C . LYS A 1 82 ? -12.274 7.649 20.267 1.00 91.19 82 LYS A C 1
ATOM 653 O O . LYS A 1 82 ? -11.201 7.849 19.711 1.00 91.19 82 LYS A O 1
ATOM 658 N N . GLU A 1 83 ? -12.427 6.829 21.298 1.00 91.38 83 GLU A N 1
ATOM 659 C CA . GLU A 1 83 ? -11.393 6.017 21.926 1.00 91.38 83 GLU A CA 1
ATOM 660 C C . GLU A 1 83 ? -11.794 4.550 21.809 1.00 91.38 83 GLU A C 1
ATOM 662 O O . GLU A 1 83 ? -12.984 4.217 21.775 1.00 91.38 83 GLU A O 1
ATOM 667 N N . LEU A 1 84 ? -10.805 3.667 21.713 1.00 91.69 84 LEU A N 1
ATOM 668 C CA . LEU A 1 84 ? -11.035 2.234 21.624 1.00 91.69 84 LEU A CA 1
ATOM 669 C C . LEU A 1 84 ? -9.833 1.483 22.189 1.00 91.69 84 LEU A C 1
ATOM 671 O O . LEU A 1 84 ? -8.696 1.756 21.810 1.00 91.69 84 LEU A O 1
ATOM 675 N N . LEU A 1 85 ? -10.093 0.509 23.060 1.00 92.44 85 LEU A N 1
ATOM 676 C CA . LEU A 1 85 ? -9.046 -0.342 23.612 1.00 92.44 85 LEU A CA 1
ATOM 677 C C . LEU A 1 85 ? -8.415 -1.198 22.512 1.00 92.44 85 LEU A C 1
ATOM 679 O O . LEU A 1 85 ? -9.109 -1.767 21.665 1.00 92.44 85 LEU A O 1
ATOM 683 N N . LEU A 1 86 ? -7.093 -1.363 22.565 1.00 91.00 86 LEU A N 1
ATOM 684 C CA . LEU A 1 86 ? -6.376 -2.204 21.604 1.00 91.00 86 LEU A CA 1
ATOM 685 C C . LEU A 1 86 ? -6.856 -3.665 21.644 1.00 91.00 86 LEU A C 1
ATOM 687 O O . LEU A 1 86 ? -6.964 -4.314 20.604 1.00 91.00 86 LEU A O 1
ATOM 691 N N . SER A 1 87 ? -7.204 -4.161 22.834 1.00 92.06 87 SER A N 1
ATOM 692 C CA . SER A 1 87 ? -7.782 -5.493 23.032 1.00 92.06 87 SER A CA 1
ATOM 693 C C . SER A 1 87 ? -9.146 -5.657 22.355 1.00 92.06 87 SER A C 1
ATOM 695 O O . SER A 1 87 ? -9.465 -6.750 21.889 1.00 92.06 87 SER A O 1
ATOM 697 N N . ASP A 1 88 ? -9.934 -4.586 22.247 1.00 90.94 88 ASP A N 1
ATOM 698 C CA . ASP A 1 88 ? -11.218 -4.604 21.543 1.00 90.94 88 ASP A CA 1
ATOM 699 C C . ASP A 1 88 ? -11.034 -4.542 20.028 1.00 90.94 88 ASP A C 1
ATOM 701 O O . ASP A 1 88 ? -11.793 -5.173 19.296 1.00 90.94 88 ASP A O 1
ATOM 705 N N . ILE A 1 89 ? -10.010 -3.829 19.545 1.00 90.50 89 ILE A N 1
ATOM 706 C CA . ILE A 1 89 ? -9.630 -3.824 18.124 1.00 90.50 89 ILE A CA 1
ATOM 707 C C . ILE A 1 89 ? -9.217 -5.232 17.689 1.00 90.50 89 ILE A C 1
ATOM 709 O O . ILE A 1 89 ? -9.670 -5.696 16.648 1.00 90.50 89 ILE A O 1
ATOM 713 N N . ALA A 1 90 ? -8.405 -5.923 18.492 1.00 89.31 90 ALA A N 1
ATOM 714 C CA . ALA A 1 90 ? -7.909 -7.265 18.181 1.00 89.31 90 ALA A CA 1
ATOM 715 C C . ALA A 1 90 ? -9.031 -8.303 18.005 1.00 89.31 90 ALA A C 1
ATOM 717 O O . ALA A 1 90 ? -8.887 -9.254 17.242 1.00 89.31 90 ALA A O 1
ATOM 718 N N . LYS A 1 91 ? -10.160 -8.108 18.695 1.00 89.19 91 LYS A N 1
ATOM 719 C CA . LYS A 1 91 ? -11.341 -8.982 18.624 1.00 89.19 91 LYS A CA 1
ATOM 720 C C . LYS A 1 91 ? -12.259 -8.672 17.438 1.00 89.19 91 LYS A C 1
ATOM 722 O O . LYS A 1 91 ? -13.206 -9.415 17.199 1.00 89.19 91 LYS A O 1
ATOM 727 N N . ARG A 1 92 ?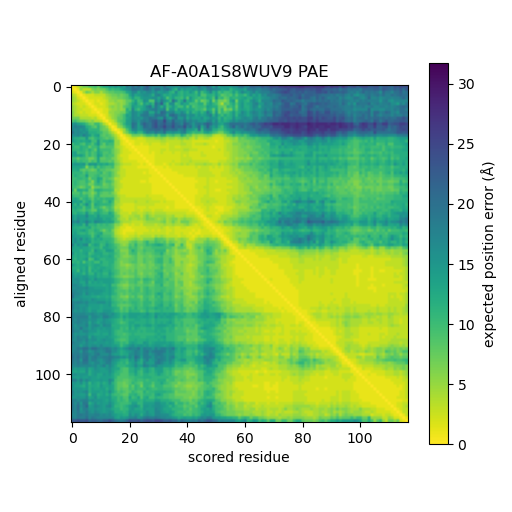 -12.039 -7.561 16.730 1.00 85.69 92 ARG A N 1
ATOM 728 C CA . ARG A 1 92 ? -12.907 -7.085 15.647 1.00 85.69 92 ARG A CA 1
ATOM 729 C C . ARG A 1 92 ? -12.214 -7.254 14.303 1.00 85.69 92 ARG A C 1
ATOM 731 O O . ARG A 1 92 ? -11.072 -6.847 14.115 1.00 85.69 92 ARG A O 1
ATOM 738 N N . GLU A 1 93 ? -12.938 -7.778 13.323 1.00 81.56 93 GLU A N 1
ATOM 739 C CA . GLU A 1 93 ? -12.441 -7.800 11.951 1.00 81.56 93 GLU A CA 1
ATOM 740 C C . GLU A 1 93 ? -12.606 -6.424 11.293 1.00 81.56 93 GLU A C 1
ATOM 742 O O . GLU A 1 93 ? -13.691 -5.841 11.287 1.00 81.56 93 GLU A O 1
ATOM 747 N N . LEU A 1 94 ? -11.541 -5.918 10.662 1.00 85.69 94 LEU A N 1
ATOM 748 C CA . LEU A 1 94 ? -11.576 -4.675 9.872 1.00 85.69 94 LEU A CA 1
ATOM 749 C C . LEU A 1 94 ? -12.307 -4.834 8.521 1.00 85.69 94 LEU A C 1
ATOM 751 O O . LEU A 1 94 ? -12.404 -3.881 7.747 1.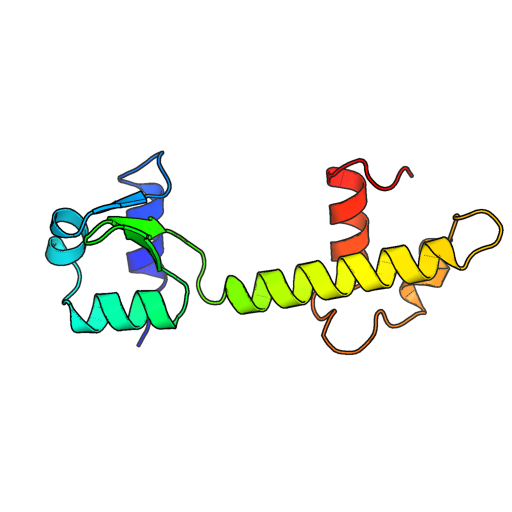00 85.69 94 LEU A O 1
ATOM 755 N N . GLY A 1 95 ? -12.848 -6.023 8.243 1.00 82.88 95 GLY A N 1
ATOM 756 C CA . GLY A 1 95 ? -13.627 -6.337 7.051 1.00 82.88 95 GLY A CA 1
ATOM 757 C C . GLY A 1 95 ? -12.798 -6.809 5.853 1.00 82.88 95 GLY A C 1
ATOM 758 O O . GLY A 1 95 ? -11.563 -6.809 5.846 1.00 82.88 95 GLY A O 1
ATOM 759 N N . LYS A 1 96 ? -13.510 -7.229 4.799 1.00 80.50 96 LYS A N 1
ATOM 760 C CA . LYS A 1 96 ? -12.916 -7.796 3.580 1.00 80.50 96 LYS A CA 1
ATOM 761 C C . LYS A 1 96 ? -11.984 -6.781 2.904 1.00 80.50 96 LYS A C 1
ATOM 763 O O . LYS A 1 96 ? -12.397 -5.678 2.559 1.00 80.50 96 LYS A O 1
ATOM 768 N N . GLY A 1 97 ? -10.731 -7.176 2.679 1.00 80.62 97 GLY A N 1
ATOM 769 C CA . GLY A 1 97 ? -9.720 -6.362 1.992 1.00 80.62 97 GLY A CA 1
ATOM 770 C C . GLY A 1 97 ? -8.721 -5.643 2.906 1.00 80.62 97 GLY A C 1
ATOM 771 O O . GLY A 1 97 ? -7.689 -5.198 2.409 1.00 80.62 97 GLY A O 1
ATOM 772 N N . ALA A 1 98 ? -8.950 -5.593 4.223 1.00 86.38 98 ALA A N 1
ATOM 773 C CA . ALA A 1 98 ? -7.978 -5.114 5.215 1.00 86.38 98 ALA A CA 1
ATOM 774 C C . ALA A 1 98 ? -6.987 -6.227 5.621 1.00 86.38 98 ALA A C 1
ATOM 776 O O . ALA A 1 98 ? -6.821 -6.558 6.792 1.00 86.38 98 ALA A O 1
ATOM 777 N N . ILE A 1 99 ? -6.344 -6.843 4.625 1.00 89.06 99 ILE A N 1
ATOM 778 C CA . ILE A 1 99 ? -5.559 -8.081 4.787 1.00 89.06 99 ILE A CA 1
ATOM 779 C C . ILE A 1 99 ? -4.213 -7.898 5.509 1.00 89.06 99 ILE A C 1
ATOM 781 O O . ILE A 1 99 ? -3.528 -8.881 5.761 1.00 89.06 99 ILE A O 1
ATOM 785 N N . LEU A 1 100 ? -3.816 -6.661 5.827 1.00 91.00 100 LEU A N 1
ATOM 786 C CA . LEU A 1 100 ? -2.546 -6.367 6.507 1.00 91.00 100 LEU A CA 1
ATOM 787 C C . LEU A 1 100 ? -2.622 -6.573 8.033 1.00 91.00 100 LEU A C 1
ATOM 789 O O . LEU A 1 100 ? -1.609 -6.454 8.715 1.00 91.00 100 LEU A O 1
ATOM 793 N N . GLY A 1 101 ? -3.805 -6.895 8.566 1.00 90.44 101 GLY A N 1
ATOM 794 C CA . GLY A 1 101 ? -4.030 -7.105 9.995 1.00 90.44 101 GLY A CA 1
ATOM 795 C C . GLY A 1 101 ? -4.207 -5.799 10.776 1.00 90.44 101 GLY A C 1
ATOM 796 O O . GLY A 1 101 ? -3.746 -4.728 10.377 1.00 90.44 101 GLY A O 1
ATOM 797 N N . TYR A 1 102 ? -4.903 -5.872 11.913 1.00 91.88 102 TYR A N 1
ATOM 798 C CA . TYR A 1 102 ? -5.294 -4.676 12.667 1.00 91.88 102 TYR A CA 1
ATOM 799 C C . TYR A 1 102 ? -4.093 -3.882 13.202 1.00 91.88 102 TYR A C 1
ATOM 801 O O . TYR A 1 102 ? -4.079 -2.656 13.090 1.00 91.88 102 TYR A O 1
ATOM 809 N N . MET A 1 103 ? -3.060 -4.571 13.705 1.00 93.44 103 MET A N 1
ATOM 810 C CA . MET A 1 103 ? -1.856 -3.932 14.250 1.00 93.44 103 MET A CA 1
ATOM 811 C C . MET A 1 103 ? -1.128 -3.083 13.215 1.00 93.44 103 MET A C 1
ATOM 813 O O . MET A 1 103 ? -0.682 -1.987 13.541 1.00 93.44 103 MET A O 1
ATOM 817 N N . TYR A 1 104 ? -1.057 -3.542 11.962 1.00 94.50 104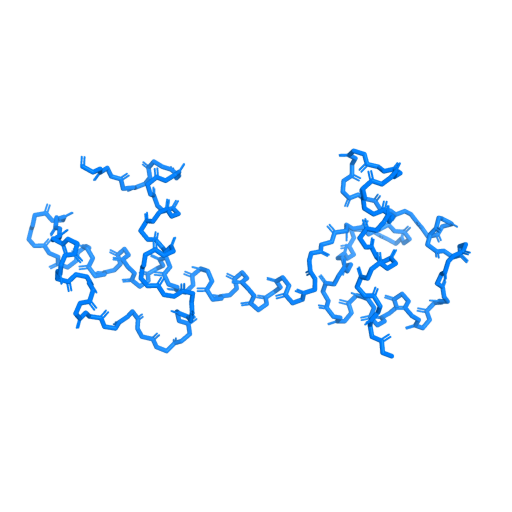 TYR A N 1
ATOM 818 C CA . TYR A 1 104 ? -0.418 -2.779 10.892 1.00 94.50 104 TYR A CA 1
ATOM 819 C C . TYR A 1 104 ? -1.076 -1.407 10.730 1.00 94.50 104 TYR A C 1
ATOM 821 O O . TYR A 1 104 ? -0.403 -0.383 10.643 1.00 94.50 104 TYR A O 1
ATOM 829 N N . HIS A 1 105 ? -2.410 -1.369 10.725 1.00 94.38 105 HIS A N 1
ATOM 830 C CA . HIS A 1 105 ? -3.148 -0.124 10.555 1.00 94.38 105 HIS A CA 1
ATOM 831 C C . HIS A 1 105 ? -3.085 0.773 11.797 1.00 94.38 105 HIS A C 1
ATOM 833 O O . HIS A 1 105 ? -2.997 1.988 11.637 1.00 94.38 105 HIS A O 1
ATOM 839 N N . VAL A 1 106 ? -3.080 0.201 13.007 1.00 93.94 106 VAL A N 1
ATOM 840 C CA . VAL A 1 106 ? -2.862 0.961 14.252 1.00 93.94 106 VAL A CA 1
ATOM 841 C C . VAL A 1 106 ? -1.499 1.648 14.214 1.00 93.94 106 VAL A C 1
ATOM 843 O O . VAL A 1 106 ? -1.426 2.868 14.334 1.00 93.94 106 VAL A O 1
ATOM 846 N N . LEU A 1 107 ? -0.434 0.885 13.963 1.00 94.25 107 LEU A N 1
ATOM 847 C CA . LEU A 1 107 ? 0.930 1.407 13.891 1.00 94.25 107 LEU A CA 1
ATOM 848 C C . LEU A 1 107 ? 1.086 2.456 12.792 1.00 94.25 107 LEU A C 1
ATOM 850 O O . LEU A 1 107 ? 1.724 3.479 13.012 1.00 94.25 107 LEU A O 1
ATOM 854 N N . ALA A 1 108 ? 0.467 2.245 11.631 1.00 93.44 108 ALA A N 1
ATOM 855 C CA . ALA A 1 108 ? 0.495 3.222 10.551 1.00 93.44 108 ALA A CA 1
ATOM 856 C C . ALA A 1 108 ? -0.178 4.550 10.939 1.00 93.44 108 ALA A C 1
ATOM 858 O O . ALA A 1 108 ? 0.343 5.613 10.612 1.00 93.44 108 ALA A O 1
ATOM 859 N N . HIS A 1 109 ? -1.298 4.511 11.666 1.00 93.06 109 HIS A N 1
ATOM 860 C CA . HIS A 1 109 ? -1.948 5.729 12.149 1.00 93.06 109 HIS A CA 1
ATOM 861 C C . HIS A 1 109 ? -1.163 6.437 13.259 1.00 93.06 109 HIS A C 1
ATOM 863 O O . HIS A 1 109 ? -1.100 7.667 13.256 1.00 93.06 109 HIS A O 1
ATOM 869 N N . LEU A 1 110 ? -0.569 5.677 14.185 1.00 93.06 110 LEU A N 1
ATOM 870 C CA . LEU A 1 110 ? 0.307 6.216 15.229 1.00 93.06 110 LEU A CA 1
ATOM 871 C C . LEU A 1 110 ? 1.540 6.878 14.603 1.00 93.06 110 LEU A C 1
ATOM 873 O O . LEU A 1 110 ? 1.840 8.033 14.886 1.00 93.06 110 LEU A O 1
ATOM 877 N N . GLY A 1 111 ? 2.205 6.182 13.677 1.00 91.75 111 GLY A N 1
ATOM 878 C CA . GLY A 1 111 ? 3.368 6.700 12.958 1.00 91.75 111 GLY A CA 1
ATOM 879 C C . GLY A 1 111 ? 3.055 7.920 12.088 1.00 91.75 111 GLY A C 1
ATOM 880 O O . GLY A 1 111 ? 3.931 8.748 11.863 1.00 91.75 111 GLY A O 1
ATOM 881 N N . SER A 1 112 ? 1.809 8.071 11.627 1.00 91.44 112 SER A N 1
ATOM 882 C CA . SER A 1 112 ? 1.367 9.260 10.893 1.00 91.44 112 SER A CA 1
ATOM 883 C C . SER A 1 112 ? 0.840 10.387 11.796 1.00 91.44 112 SER A C 1
ATOM 885 O O . SER A 1 112 ? 0.369 11.392 11.263 1.00 91.44 112 SER A O 1
ATOM 887 N N . GLY A 1 113 ? 0.785 10.196 13.119 1.00 89.25 113 GLY A N 1
ATOM 888 C CA . GLY A 1 113 ? 0.190 11.142 14.072 1.00 89.25 113 GLY A CA 1
ATOM 889 C C . GLY A 1 113 ? -1.325 11.343 13.932 1.00 89.25 113 GLY A C 1
ATOM 890 O O . GLY A 1 113 ? -1.863 12.325 14.432 1.00 89.25 113 GLY A O 1
ATOM 891 N N . THR A 1 114 ? -2.033 10.452 13.225 1.00 88.19 114 THR A N 1
ATOM 892 C CA . THR A 1 114 ? -3.500 10.552 13.059 1.00 88.19 114 THR A CA 1
ATOM 893 C C . THR A 1 114 ? -4.274 9.857 14.173 1.00 88.19 114 THR A C 1
ATOM 895 O O . THR A 1 114 ? -5.453 10.152 14.368 1.00 88.19 114 THR A O 1
ATOM 898 N N . LEU A 1 115 ? -3.614 8.956 14.901 1.00 86.94 115 LEU A N 1
ATOM 899 C CA . LEU A 1 115 ? -4.050 8.450 16.196 1.00 86.94 115 LEU A CA 1
ATOM 900 C C . LEU A 1 115 ? -2.978 8.778 17.231 1.00 86.94 115 LEU A C 1
ATOM 902 O O . LEU A 1 115 ? -1.792 8.817 16.907 1.00 86.94 115 LEU A O 1
ATOM 906 N N . VAL A 1 116 ? -3.415 8.986 18.466 1.00 82.94 116 VAL A N 1
ATOM 907 C CA . VAL A 1 116 ? -2.552 9.202 19.629 1.00 82.94 116 VAL A CA 1
ATOM 908 C C . VAL A 1 116 ? -2.807 8.044 20.593 1.00 82.94 116 VAL A C 1
ATOM 910 O O . VAL A 1 116 ? -3.953 7.596 20.691 1.00 82.94 116 VAL A O 1
ATOM 913 N N . SER A 1 117 ? -1.747 7.514 21.214 1.00 72.94 117 SER A N 1
ATOM 914 C CA . SER A 1 117 ? -1.848 6.448 22.222 1.00 72.94 117 SER A CA 1
ATOM 915 C C . SER A 1 117 ? -2.167 7.001 23.598 1.00 72.94 117 SER A C 1
ATOM 917 O O . SER A 1 117 ? -1.516 8.015 23.941 1.00 72.94 117 SER A O 1
#

Organism: Opisthorchis viverrini (NCBI:txid6198)

Radius of gyration: 19.02 Å; Cα contacts (8 Å, |Δi|>4): 108; chains: 1; bounding box: 42×26×48 Å

Sequence (117 aa):
MFDSERFTSIVLMEQRALCVNKSTLLKTFSDTQITTLVQSGALTTRTSGLWWVSSPCLGRFLKAYKTGQRALLAMLRRQRFKELLLSDIAKRELGKGAILGYMYHVLAHLGSGTLVS